Protein AF-A0A379FRJ5-F1 (afdb_monomer_lite)

InterPro domains:
  IPR001801 DNA-binding protein H-NS-like [PIRSF002096] (1-108)
  IPR027454 Histone-like protein H-NS, N-terminal [G3DSA:1.10.287.1050] (1-83)
  IPR054180 DNA-binding protein H-NS-like, N-terminal domain [PF22470] (1-77)

Organism: Providencia rettgeri (NCBI:txid587)

Radius of gyration: 36.46 Å; chains: 1; bounding box: 89×68×57 Å

Foldseek 3Di:
DDPVVVCVVDPVSVVVVVVVDDPVVVVVVVVVVVVVVVVVVVVVVVVVVVVVVVVVVVVVVVVVCVVVVHDPVVVVVVVVVVPPPPPPPPPPDDFADDWDQPPVRDIDGHNDDDDDDPDDDDDD

pLDDT: mean 73.69, std 14.1, range [33.66, 93.94]

Secondary structure (DSSP, 8-state):
--HHHHHHH-HHHHHHHHTSS-HHHHHHHHHHHHHHHHHHHHHHHHHHHHHHHHHHHHHHHHHHHHHTT--HHHHHHHHHHTS-------PPPPPPSEEEE-TTS-EEEESSPPP---------

Sequence (124 aa):
MSESLKALNNIRTLRAQAREVTLESLEEMLEKLTVVVEERRDEESQARAKLEERNRKLEKVREMILEQGVDLNDLLQTMDSGKSTSTRAKRAARPAKYKYVDENGETKNLDRPRPYSSGNQGCH

Structure (mmCIF, N/CA/C/O backbone):
data_AF-A0A379FRJ5-F1
#
_entry.id   AF-A0A379FRJ5-F1
#
loop_
_atom_site.group_PDB
_atom_site.id
_atom_site.type_symbol
_atom_site.label_atom_id
_atom_site.label_alt_id
_atom_site.label_comp_id
_atom_site.label_asym_id
_atom_site.label_entity_id
_atom_site.label_seq_id
_atom_site.pdbx_PDB_ins_code
_atom_site.Cartn_x
_atom_site.Cartn_y
_atom_site.Cartn_z
_atom_site.occupancy
_atom_site.B_iso_or_equiv
_atom_site.auth_seq_id
_atom_site.auth_comp_id
_atom_site.auth_asym_id
_atom_site.auth_atom_id
_atom_site.pdbx_PDB_model_num
ATOM 1 N N . MET A 1 1 ? 6.949 -0.200 10.452 1.00 59.94 1 MET A N 1
ATOM 2 C CA . MET A 1 1 ? 5.493 -0.114 10.698 1.00 59.94 1 MET A CA 1
ATOM 3 C C . MET A 1 1 ? 5.256 0.967 11.731 1.00 59.94 1 MET A C 1
ATOM 5 O O . MET A 1 1 ? 5.939 0.938 12.750 1.00 59.94 1 MET A O 1
ATOM 9 N N . SER A 1 2 ? 4.378 1.926 11.445 1.00 73.75 2 SER A N 1
ATOM 10 C CA . SER A 1 2 ? 4.023 2.995 12.383 1.00 73.75 2 SER A CA 1
ATOM 11 C C . SER A 1 2 ? 3.403 2.423 13.664 1.00 73.75 2 SER A C 1
ATOM 13 O O . SER A 1 2 ? 2.750 1.379 13.633 1.00 73.75 2 SER A O 1
ATOM 15 N N . GLU A 1 3 ? 3.602 3.105 14.795 1.00 74.50 3 GLU A N 1
ATOM 16 C CA . GLU A 1 3 ? 3.042 2.705 16.099 1.00 74.50 3 GLU A CA 1
ATOM 17 C C . GLU A 1 3 ? 1.505 2.614 16.069 1.00 74.50 3 GLU A C 1
ATOM 19 O O . GLU A 1 3 ? 0.918 1.723 16.682 1.00 74.50 3 GLU A O 1
ATOM 24 N N . SER A 1 4 ? 0.852 3.454 15.261 1.00 73.75 4 SER A N 1
ATOM 25 C CA . SER A 1 4 ? -0.593 3.413 15.020 1.00 73.75 4 SER A CA 1
ATOM 26 C C . SER A 1 4 ? -1.058 2.109 14.360 1.00 73.75 4 SER A C 1
ATOM 28 O O . SER A 1 4 ? -2.026 1.504 14.814 1.00 73.75 4 SER A O 1
ATOM 30 N N . LEU A 1 5 ? -0.343 1.611 13.345 1.00 75.00 5 LEU A N 1
ATOM 31 C CA . LEU A 1 5 ? -0.680 0.338 12.695 1.00 75.00 5 LEU A CA 1
ATOM 32 C C . LEU A 1 5 ? -0.417 -0.869 13.608 1.00 75.00 5 LEU A C 1
ATOM 34 O O . LEU A 1 5 ? -1.125 -1.871 13.524 1.00 75.00 5 LEU A O 1
ATOM 38 N N . LYS A 1 6 ? 0.565 -0.779 14.515 1.00 78.31 6 LYS A N 1
ATOM 39 C CA . LYS A 1 6 ? 0.818 -1.836 15.510 1.00 78.31 6 LYS A CA 1
ATOM 40 C C . LYS A 1 6 ? -0.330 -1.970 16.511 1.00 78.31 6 LYS A C 1
ATOM 42 O O . LYS A 1 6 ? -0.704 -3.092 16.846 1.00 78.31 6 LYS A O 1
ATOM 47 N N . ALA A 1 7 ? -0.903 -0.852 16.959 1.00 74.88 7 ALA A N 1
ATOM 48 C CA . ALA A 1 7 ? -2.058 -0.858 17.857 1.00 74.88 7 ALA A CA 1
ATOM 49 C C . ALA A 1 7 ? -3.303 -1.491 17.205 1.00 74.88 7 ALA A C 1
ATOM 51 O O . ALA A 1 7 ? -4.031 -2.219 17.881 1.00 74.88 7 ALA A O 1
ATOM 52 N N . LEU A 1 8 ? -3.491 -1.280 15.894 1.00 78.38 8 LEU A N 1
ATOM 53 C CA . LEU A 1 8 ? -4.553 -1.916 15.104 1.00 78.38 8 LEU A CA 1
ATOM 54 C C . LEU A 1 8 ? -4.311 -3.418 14.872 1.00 78.38 8 LEU A C 1
ATOM 56 O O . LEU A 1 8 ? -5.262 -4.187 14.772 1.00 78.38 8 LEU A O 1
ATOM 60 N N . ASN A 1 9 ? -3.051 -3.859 14.812 1.00 84.06 9 ASN A N 1
ATOM 61 C CA . ASN A 1 9 ? -2.710 -5.271 14.610 1.00 84.06 9 ASN A CA 1
ATOM 62 C C . ASN A 1 9 ? -2.935 -6.127 15.874 1.00 84.06 9 ASN A C 1
ATOM 64 O O . ASN A 1 9 ? -3.254 -7.312 15.785 1.00 84.06 9 ASN A O 1
ATOM 68 N N . ASN A 1 10 ? -2.807 -5.540 17.069 1.00 88.31 10 ASN A N 1
ATOM 69 C CA . ASN A 1 10 ? -3.025 -6.256 18.322 1.00 88.31 10 ASN A CA 1
ATOM 70 C C . ASN A 1 10 ? -4.504 -6.224 18.742 1.00 88.31 10 ASN A C 1
ATOM 72 O O . ASN A 1 10 ? -5.033 -5.222 19.217 1.00 88.31 10 ASN A O 1
ATOM 76 N N . ILE A 1 11 ? -5.165 -7.380 18.656 1.00 87.75 11 ILE A N 1
ATOM 77 C CA . ILE A 1 11 ? -6.595 -7.509 18.961 1.00 87.75 11 ILE A CA 1
ATOM 78 C C . ILE A 1 11 ? -6.967 -7.113 20.400 1.00 87.75 11 ILE A C 1
ATOM 80 O O . ILE A 1 11 ? -8.105 -6.724 20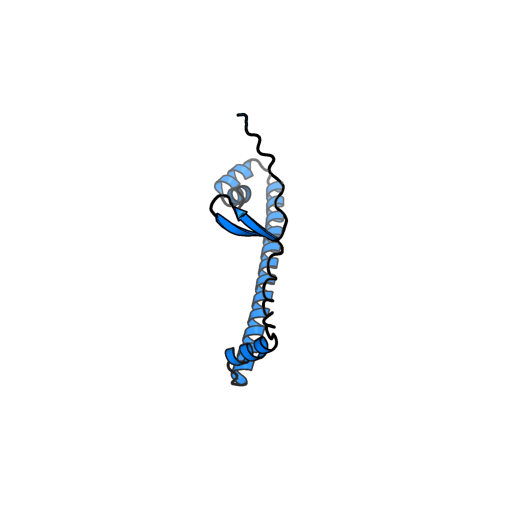.651 1.00 87.75 11 ILE A O 1
ATOM 84 N N . ARG A 1 12 ? -6.043 -7.197 21.369 1.00 90.38 12 ARG A N 1
ATOM 85 C CA . ARG A 1 12 ? -6.330 -6.813 22.763 1.00 90.38 12 ARG A C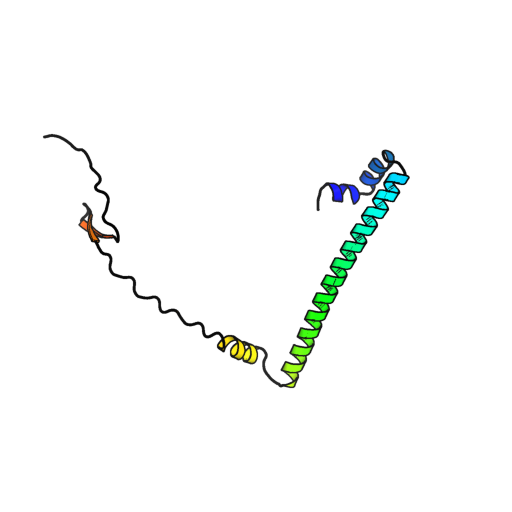A 1
ATOM 86 C C . ARG A 1 12 ? -6.453 -5.301 22.903 1.00 90.38 12 ARG A C 1
ATOM 88 O O . ARG A 1 12 ? -7.406 -4.833 23.518 1.00 90.38 12 ARG A O 1
ATOM 95 N N . THR A 1 13 ? -5.517 -4.557 22.314 1.00 86.25 13 THR A N 1
ATOM 96 C CA . THR A 1 13 ? -5.553 -3.089 22.300 1.00 86.25 13 THR A CA 1
ATOM 97 C C . THR A 1 13 ? -6.706 -2.591 21.441 1.00 86.25 13 THR A C 1
ATOM 99 O O . THR A 1 13 ? -7.447 -1.719 21.883 1.00 86.25 13 THR A O 1
ATOM 102 N N . LEU A 1 14 ? -6.940 -3.228 20.289 1.00 85.38 14 LEU A N 1
ATOM 103 C CA . LEU A 1 14 ? -8.056 -2.892 19.408 1.00 85.38 14 LEU A CA 1
ATOM 104 C C . LEU A 1 14 ? -9.414 -3.092 20.097 1.00 85.38 14 LEU A C 1
ATOM 106 O O . LEU A 1 14 ? -10.277 -2.230 20.007 1.00 85.38 14 LEU A O 1
ATOM 110 N N . ARG A 1 15 ? -9.603 -4.185 20.851 1.00 86.06 15 ARG A N 1
ATOM 111 C CA . ARG A 1 15 ? -10.837 -4.415 21.627 1.00 86.06 15 ARG A CA 1
ATOM 112 C C . ARG A 1 15 ? -11.030 -3.422 22.766 1.00 86.06 15 ARG A C 1
ATOM 114 O O . ARG A 1 15 ? -12.173 -3.128 23.094 1.00 86.06 15 ARG A O 1
ATOM 121 N N . ALA A 1 16 ? -9.952 -2.970 23.404 1.00 87.94 16 ALA A N 1
ATOM 122 C CA . ALA A 1 16 ? -10.048 -1.953 24.446 1.00 87.94 16 ALA A CA 1
ATOM 123 C C . ALA A 1 16 ? -10.526 -0.622 23.846 1.00 87.94 16 ALA A C 1
ATOM 125 O O . ALA A 1 16 ? -11.498 -0.059 24.333 1.00 87.94 16 ALA A O 1
ATOM 126 N N . GLN A 1 17 ? -9.924 -0.205 22.729 1.00 83.88 17 GLN A N 1
ATOM 127 C CA . GLN A 1 17 ? -10.300 1.011 21.999 1.00 83.88 17 GLN A CA 1
ATOM 128 C C . GLN A 1 17 ? -11.710 0.923 21.400 1.00 83.88 17 GLN A C 1
ATOM 130 O O . GLN A 1 17 ? -12.477 1.873 21.479 1.00 83.88 17 GLN A O 1
ATOM 135 N N . ALA A 1 18 ? -12.102 -0.238 20.872 1.00 85.19 18 ALA A N 1
ATOM 136 C CA . ALA A 1 18 ? -13.428 -0.449 20.292 1.00 8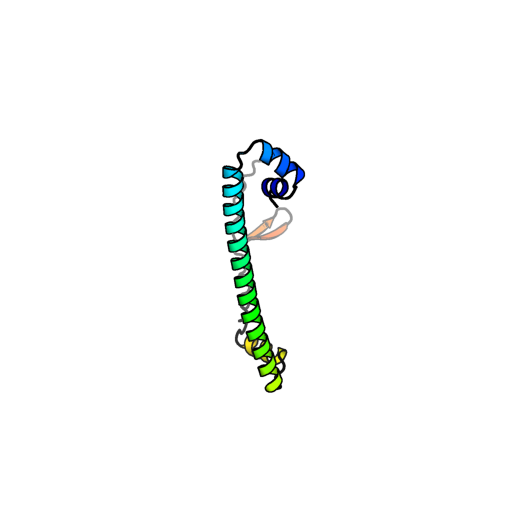5.19 18 ALA A CA 1
ATOM 137 C C . ALA A 1 18 ? -14.577 -0.355 21.312 1.00 85.19 18 ALA A C 1
ATOM 139 O O . ALA A 1 18 ? -15.721 -0.189 20.912 1.00 85.19 18 ALA A O 1
ATOM 140 N N . ARG A 1 19 ? -14.308 -0.456 22.622 1.00 88.38 19 ARG A N 1
ATOM 141 C CA . ARG A 1 19 ? -15.334 -0.228 23.659 1.00 88.38 19 ARG A CA 1
ATOM 142 C C . ARG A 1 19 ? -15.656 1.251 23.861 1.00 88.38 19 ARG A C 1
ATOM 144 O O . ARG A 1 19 ? -16.712 1.559 24.399 1.00 88.38 19 ARG A O 1
ATOM 151 N N . GLU A 1 20 ? -14.746 2.137 23.466 1.00 86.38 20 GLU A N 1
ATOM 152 C CA . GLU A 1 20 ? -14.884 3.593 23.584 1.00 86.38 20 GLU A CA 1
ATOM 153 C C . GLU A 1 20 ? -15.495 4.219 22.316 1.00 86.38 20 GLU A C 1
ATOM 155 O O . GLU A 1 20 ? -15.776 5.415 22.290 1.00 86.38 20 GLU A O 1
ATOM 160 N N . VAL A 1 21 ? -15.717 3.414 21.270 1.00 84.19 21 VAL A N 1
ATOM 161 C CA . VAL A 1 21 ? -16.205 3.830 19.948 1.00 84.19 21 VAL A CA 1
ATOM 162 C C . VAL A 1 21 ? -17.552 3.156 19.660 1.00 84.19 21 VAL A C 1
ATOM 164 O O . VAL A 1 21 ? -17.805 2.034 20.097 1.00 84.19 21 VAL A O 1
ATOM 167 N N . THR A 1 22 ? -18.446 3.841 18.945 1.00 88.75 22 THR A N 1
ATOM 168 C CA . THR A 1 22 ? -19.753 3.292 18.550 1.00 88.75 22 THR A CA 1
ATOM 169 C C . THR A 1 22 ? -19.618 2.256 17.432 1.00 88.75 22 THR A C 1
ATOM 171 O O . THR A 1 22 ? -18.662 2.274 16.658 1.00 88.75 22 THR A O 1
ATOM 174 N N . LEU A 1 23 ? -20.605 1.359 17.322 1.00 86.31 23 LEU A N 1
ATOM 175 C CA . LEU A 1 23 ? -20.615 0.315 16.292 1.00 86.31 23 LEU A CA 1
ATOM 176 C C . LEU A 1 23 ? -20.559 0.900 14.870 1.00 86.31 23 LEU A C 1
ATOM 178 O O . LEU A 1 23 ? -19.727 0.460 14.087 1.00 86.31 23 LEU A O 1
ATOM 182 N N . GLU A 1 24 ? -21.359 1.929 14.570 1.00 88.31 24 GLU A N 1
ATOM 183 C CA . GLU A 1 24 ? -21.346 2.610 13.260 1.00 88.31 24 GLU A CA 1
ATOM 184 C C . GLU A 1 24 ? -19.951 3.127 12.891 1.00 88.31 24 GLU A C 1
ATOM 186 O O . GLU A 1 24 ? -19.474 2.924 11.778 1.00 88.31 24 GLU A O 1
ATOM 191 N N . SER A 1 25 ? -19.246 3.749 13.840 1.00 85.19 25 SER A N 1
ATOM 192 C CA . SER A 1 25 ? -17.902 4.262 13.572 1.00 85.19 25 SER A CA 1
ATOM 193 C C . SER A 1 25 ? -16.892 3.132 13.338 1.00 85.19 25 SER A C 1
ATOM 195 O O . SER A 1 25 ? -15.996 3.281 12.507 1.00 85.19 25 SER A O 1
ATOM 197 N N . LEU A 1 26 ? -17.045 1.983 14.008 1.00 86.69 26 LEU A N 1
ATOM 198 C CA . LEU A 1 26 ? -16.225 0.796 13.743 1.00 86.69 26 LEU A CA 1
ATOM 199 C C . LEU A 1 26 ? -16.487 0.211 12.350 1.00 86.69 26 LEU A C 1
ATOM 201 O O . LEU A 1 26 ? -15.540 -0.228 11.697 1.00 86.69 26 LEU A O 1
ATOM 205 N N . GLU A 1 27 ? -17.737 0.224 11.888 1.00 88.06 27 GLU A N 1
ATOM 206 C CA . GLU A 1 27 ? -18.111 -0.218 10.540 1.00 88.06 27 GLU A CA 1
ATOM 207 C C . GLU A 1 27 ? -17.517 0.701 9.465 1.00 88.06 27 GLU A C 1
ATOM 209 O O . GLU A 1 27 ? -16.870 0.209 8.540 1.00 88.06 27 GLU A O 1
ATOM 214 N N . GLU A 1 28 ? -17.599 2.024 9.636 1.00 89.31 28 GLU A N 1
ATOM 215 C CA . GLU A 1 28 ? -16.945 2.976 8.727 1.00 89.31 28 GLU A CA 1
ATOM 216 C C . GLU A 1 28 ? -15.417 2.808 8.692 1.00 89.31 28 GLU A C 1
ATOM 218 O O . GLU A 1 28 ? -14.777 2.941 7.645 1.00 89.31 28 GLU A O 1
ATOM 223 N N . MET A 1 29 ? -14.794 2.551 9.847 1.00 87.81 29 MET A N 1
ATOM 224 C CA . MET A 1 29 ? -13.353 2.296 9.924 1.00 87.81 29 MET A CA 1
ATOM 225 C C . MET A 1 29 ? -12.972 1.004 9.199 1.00 87.81 29 MET A C 1
ATOM 227 O O . MET A 1 29 ? -11.930 0.963 8.541 1.00 87.81 29 MET A O 1
ATOM 231 N N . LEU A 1 30 ? -13.803 -0.036 9.309 1.00 88.88 30 LEU A N 1
ATOM 232 C CA . LEU A 1 30 ? -13.612 -1.295 8.599 1.00 88.88 30 LEU A CA 1
ATOM 233 C C . LEU A 1 30 ? -13.730 -1.085 7.092 1.00 88.88 30 LEU A C 1
ATOM 235 O O . LEU A 1 30 ? -12.860 -1.550 6.365 1.00 88.88 30 LEU A O 1
ATOM 239 N N . GLU A 1 31 ? -14.742 -0.353 6.627 1.00 90.81 31 GLU A N 1
ATOM 240 C CA . GLU A 1 31 ? -14.927 -0.053 5.205 1.00 90.81 31 GLU A CA 1
ATOM 241 C C . GLU A 1 31 ? -13.713 0.686 4.627 1.00 90.81 31 GLU A C 1
ATOM 243 O O . GLU A 1 31 ? -13.131 0.245 3.635 1.00 90.81 31 GLU A O 1
ATOM 248 N N . LYS A 1 32 ? -13.236 1.737 5.308 1.00 91.25 32 LYS A N 1
ATOM 249 C CA . LYS A 1 32 ? -12.023 2.474 4.906 1.00 91.25 32 LYS A CA 1
ATOM 250 C C . LYS A 1 32 ? -10.792 1.571 4.863 1.00 91.25 32 LYS A C 1
ATOM 252 O O . LYS A 1 32 ? -9.989 1.669 3.938 1.00 91.25 32 LYS A O 1
ATOM 257 N N . LEU A 1 33 ? -10.629 0.691 5.854 1.00 88.38 33 LEU A N 1
ATOM 258 C CA . LEU A 1 33 ? -9.508 -0.245 5.879 1.00 88.38 33 LEU A CA 1
ATOM 259 C C . LEU A 1 33 ? -9.607 -1.271 4.745 1.00 88.38 33 LEU A C 1
ATOM 261 O O . LEU A 1 33 ? -8.585 -1.587 4.141 1.00 88.38 33 LEU A O 1
ATOM 265 N N . THR A 1 34 ? -10.808 -1.760 4.432 1.00 90.62 34 THR A N 1
ATOM 266 C CA . THR A 1 34 ? -11.049 -2.662 3.300 1.00 90.62 34 THR A CA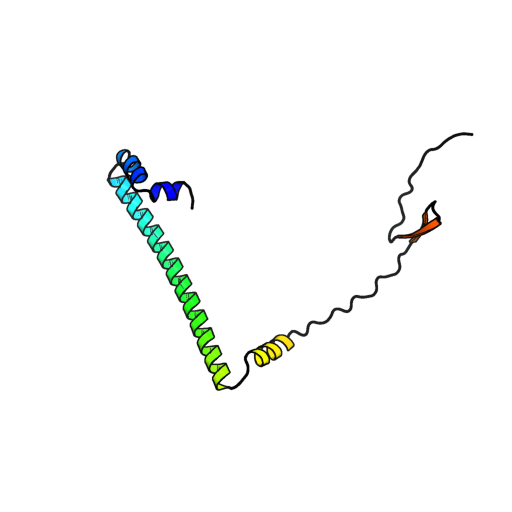 1
ATOM 267 C C . THR A 1 34 ? -10.653 -2.001 1.987 1.00 90.62 34 THR A C 1
ATOM 269 O O . THR A 1 34 ? -9.868 -2.596 1.254 1.00 90.62 34 THR A O 1
ATOM 272 N N . VAL A 1 35 ? -11.082 -0.758 1.739 1.00 93.94 35 VAL A N 1
ATOM 273 C CA . VAL A 1 35 ? -10.693 0.000 0.536 1.00 93.94 35 VAL A CA 1
ATOM 274 C C . VAL A 1 35 ? -9.170 0.114 0.430 1.00 93.94 35 VAL A C 1
ATOM 276 O O . VAL A 1 35 ? -8.598 -0.251 -0.591 1.00 93.94 35 VAL A O 1
ATOM 279 N N . VAL A 1 36 ? -8.484 0.515 1.506 1.00 90.50 36 VAL A N 1
ATOM 280 C CA . VAL A 1 36 ? -7.010 0.623 1.511 1.00 90.50 36 VAL A CA 1
ATOM 281 C C . VAL A 1 36 ? -6.335 -0.730 1.252 1.00 90.50 36 VAL A C 1
ATOM 283 O O . VAL A 1 36 ? -5.301 -0.804 0.586 1.00 90.50 36 VAL A O 1
ATOM 286 N N . VAL A 1 37 ? -6.888 -1.824 1.783 1.00 90.31 37 VAL A N 1
ATOM 287 C CA . VAL A 1 37 ? -6.368 -3.177 1.542 1.00 90.31 37 VAL A CA 1
ATOM 288 C C . VAL A 1 37 ? -6.573 -3.596 0.088 1.00 90.31 37 VAL A C 1
ATOM 290 O O . VAL A 1 37 ? -5.675 -4.212 -0.483 1.00 90.31 37 VAL A O 1
ATOM 293 N N . GLU A 1 38 ? -7.716 -3.278 -0.512 1.00 91.81 38 GLU A N 1
ATOM 294 C CA . GLU A 1 38 ? -7.999 -3.541 -1.925 1.00 91.81 38 GLU A CA 1
ATOM 295 C C . GLU A 1 38 ? -7.074 -2.736 -2.838 1.00 91.81 38 GLU A C 1
ATOM 297 O O . GLU A 1 38 ? -6.388 -3.336 -3.661 1.00 91.81 38 GLU A O 1
ATOM 302 N N . GLU A 1 39 ? -6.919 -1.431 -2.605 1.00 91.69 39 GLU A N 1
ATOM 303 C CA . GLU A 1 39 ? -5.966 -0.583 -3.335 1.00 91.69 39 GLU A CA 1
ATOM 304 C C . GLU A 1 39 ? -4.546 -1.159 -3.276 1.00 91.69 39 GLU A C 1
ATOM 306 O O . GLU A 1 39 ? -3.871 -1.315 -4.294 1.00 91.69 39 GLU A O 1
ATOM 311 N N . ARG A 1 40 ? -4.093 -1.565 -2.084 1.00 90.44 40 ARG A N 1
ATOM 312 C CA . ARG A 1 40 ? -2.776 -2.188 -1.899 1.00 90.44 40 ARG A CA 1
ATOM 313 C C . ARG A 1 40 ? -2.641 -3.537 -2.598 1.00 90.44 40 ARG A C 1
ATOM 315 O O . ARG A 1 40 ? -1.562 -3.845 -3.109 1.00 90.44 40 ARG A O 1
ATOM 322 N N . ARG A 1 41 ? -3.698 -4.352 -2.613 1.00 88.56 41 ARG A N 1
ATOM 323 C CA . ARG A 1 41 ? -3.728 -5.624 -3.352 1.00 88.56 41 ARG A CA 1
ATOM 324 C C . ARG A 1 41 ? -3.676 -5.389 -4.854 1.00 88.56 41 ARG A C 1
ATOM 326 O O . ARG A 1 41 ? -2.963 -6.121 -5.535 1.00 88.56 41 ARG A O 1
ATOM 333 N N . ASP A 1 42 ? -4.369 -4.376 -5.352 1.00 87.19 42 ASP A N 1
ATOM 334 C CA . ASP A 1 42 ? -4.374 -4.015 -6.766 1.00 87.19 42 ASP A CA 1
ATOM 335 C C . ASP A 1 42 ? -3.030 -3.436 -7.206 1.00 87.19 42 ASP A C 1
ATOM 337 O O . ASP A 1 42 ? -2.502 -3.807 -8.252 1.00 87.19 42 ASP A O 1
ATOM 341 N N . GLU A 1 43 ? -2.400 -2.603 -6.382 1.00 85.31 43 GLU A N 1
ATOM 342 C CA . GLU A 1 43 ? -1.037 -2.133 -6.630 1.00 85.31 43 GLU A CA 1
ATOM 343 C C . GLU A 1 43 ? -0.037 -3.294 -6.683 1.00 85.31 43 GLU A C 1
ATOM 345 O O . GLU A 1 43 ? 0.812 -3.357 -7.577 1.00 85.31 43 GLU A O 1
ATOM 350 N N . GLU A 1 44 ? -0.133 -4.238 -5.744 1.00 84.69 44 GLU A N 1
ATOM 351 C CA . GLU A 1 44 ? 0.728 -5.420 -5.732 1.00 84.69 44 GLU A CA 1
ATOM 352 C C . GLU A 1 44 ? 0.442 -6.363 -6.897 1.00 84.69 44 GLU A C 1
ATOM 354 O O . GLU A 1 44 ? 1.385 -6.897 -7.483 1.00 84.69 44 GLU A O 1
ATOM 359 N N . SER A 1 45 ? -0.821 -6.561 -7.271 1.00 83.25 45 SER A N 1
ATOM 360 C CA . SER A 1 45 ? -1.190 -7.391 -8.418 1.00 83.25 45 SER A CA 1
ATOM 361 C C . SER A 1 45 ? -0.691 -6.771 -9.723 1.00 83.25 45 SER A C 1
ATOM 363 O O . SER A 1 45 ? -0.087 -7.468 -10.535 1.00 83.25 45 SER A O 1
ATOM 365 N N . GLN A 1 46 ? -0.813 -5.453 -9.893 1.00 81.62 46 GLN A N 1
ATOM 366 C CA . GLN A 1 46 ? -0.268 -4.735 -11.043 1.00 81.62 46 GLN A CA 1
ATOM 367 C C . GLN A 1 46 ? 1.263 -4.774 -11.068 1.00 81.62 46 GLN A C 1
ATOM 369 O O . GLN A 1 46 ? 1.861 -4.927 -12.135 1.00 81.62 46 GLN A O 1
ATOM 374 N N . ALA A 1 47 ? 1.921 -4.645 -9.914 1.00 80.62 47 ALA A N 1
ATOM 375 C CA . ALA A 1 47 ? 3.371 -4.773 -9.814 1.00 80.62 47 ALA A CA 1
ATOM 376 C C . ALA A 1 47 ? 3.835 -6.191 -10.183 1.00 80.62 47 ALA A C 1
ATOM 378 O O . ALA A 1 47 ? 4.783 -6.345 -10.956 1.00 80.62 47 ALA A O 1
ATOM 379 N N . ARG A 1 48 ? 3.131 -7.221 -9.699 1.00 78.38 48 ARG A N 1
ATOM 380 C CA . ARG A 1 48 ? 3.362 -8.624 -10.073 1.00 78.38 48 ARG A CA 1
ATOM 381 C C . ARG A 1 48 ? 3.131 -8.853 -11.562 1.00 78.38 48 ARG A C 1
ATOM 383 O O . ARG A 1 48 ? 4.011 -9.403 -12.207 1.00 78.38 48 ARG A O 1
ATOM 390 N N . ALA A 1 49 ? 2.037 -8.355 -12.134 1.00 80.25 49 ALA A N 1
ATOM 391 C CA . ALA A 1 49 ? 1.748 -8.478 -13.562 1.00 80.25 49 ALA A CA 1
ATOM 392 C C . ALA A 1 49 ? 2.834 -7.817 -14.429 1.00 80.25 49 ALA A C 1
ATOM 394 O O . ALA A 1 49 ? 3.277 -8.394 -15.419 1.00 80.25 49 ALA A O 1
ATOM 395 N N . LYS A 1 50 ? 3.335 -6.639 -14.030 1.00 79.50 50 LYS A N 1
ATOM 396 C CA . LYS A 1 50 ? 4.461 -5.972 -14.709 1.00 79.50 50 LYS A CA 1
ATOM 397 C C . LYS A 1 50 ? 5.751 -6.792 -14.618 1.00 79.50 50 LYS A C 1
ATOM 399 O O . LYS A 1 50 ? 6.490 -6.867 -15.599 1.00 79.50 50 LYS A O 1
ATOM 404 N N . LEU A 1 51 ? 6.034 -7.396 -13.462 1.00 78.81 51 LEU A N 1
ATOM 405 C CA . LEU A 1 51 ? 7.186 -8.285 -13.279 1.00 78.81 51 LEU A CA 1
ATOM 406 C C . LEU A 1 51 ? 7.050 -9.562 -14.111 1.00 78.81 51 LEU A C 1
ATOM 408 O O . LEU A 1 51 ? 8.002 -9.950 -14.777 1.00 78.81 51 LEU A O 1
ATOM 412 N N . GLU A 1 52 ? 5.872 -10.178 -14.134 1.00 79.75 52 GLU A N 1
ATOM 413 C CA . GLU A 1 52 ? 5.588 -11.355 -14.953 1.00 79.75 52 GLU A CA 1
ATOM 414 C C . GLU A 1 52 ? 5.694 -11.047 -16.445 1.00 79.75 52 GLU A C 1
ATOM 416 O O . GLU A 1 52 ? 6.280 -11.827 -17.186 1.00 79.75 52 GLU A O 1
ATOM 421 N N . GLU A 1 53 ? 5.202 -9.896 -16.906 1.00 81.56 53 GLU A N 1
ATOM 422 C CA . GLU A 1 53 ? 5.351 -9.487 -18.303 1.00 81.56 53 GLU A CA 1
ATOM 423 C C . GLU A 1 53 ? 6.827 -9.264 -18.663 1.00 81.56 53 GLU A C 1
ATOM 425 O O . GLU A 1 53 ? 7.284 -9.677 -19.732 1.00 81.56 53 GLU A O 1
ATOM 430 N N . ARG A 1 54 ? 7.600 -8.643 -17.761 1.00 81.56 54 ARG A N 1
ATOM 431 C CA . ARG A 1 54 ? 9.051 -8.482 -17.923 1.00 81.56 54 ARG A CA 1
ATOM 432 C C . ARG A 1 54 ? 9.757 -9.832 -17.966 1.00 81.56 54 ARG A C 1
ATOM 434 O O . ARG A 1 54 ? 10.550 -10.046 -18.877 1.00 81.56 54 ARG A O 1
ATOM 441 N N . ASN A 1 55 ? 9.432 -10.741 -17.055 1.00 80.56 55 ASN A N 1
ATOM 442 C CA . ASN A 1 55 ? 10.019 -12.076 -17.002 1.00 80.56 55 ASN A CA 1
ATOM 443 C C . ASN A 1 55 ? 9.650 -12.901 -18.236 1.00 80.56 55 ASN A C 1
ATOM 445 O O . ASN A 1 55 ? 10.544 -13.447 -18.866 1.00 80.56 55 ASN A O 1
ATOM 449 N N . ARG A 1 56 ? 8.387 -12.886 -18.679 1.00 85.62 56 ARG A N 1
ATOM 450 C CA . ARG A 1 56 ? 7.960 -13.538 -19.929 1.00 85.62 56 ARG A CA 1
ATOM 451 C C . ARG A 1 56 ? 8.704 -12.999 -21.145 1.00 85.62 56 ARG A C 1
ATOM 453 O O . ARG A 1 56 ? 9.059 -13.760 -22.038 1.00 85.62 56 ARG A O 1
ATOM 460 N N . LYS A 1 57 ? 8.931 -11.682 -21.218 1.00 85.62 57 LYS A N 1
ATOM 461 C CA . LYS A 1 57 ? 9.737 -11.087 -22.297 1.00 85.62 57 LYS A CA 1
ATOM 462 C C . LYS A 1 57 ? 11.188 -11.561 -22.225 1.00 85.62 57 LYS A C 1
ATOM 464 O O . LYS A 1 57 ? 11.748 -11.899 -23.260 1.00 85.62 57 LYS A O 1
ATOM 469 N N . LEU A 1 58 ? 11.778 -11.614 -21.031 1.00 83.31 58 LEU A N 1
ATOM 470 C CA . LEU A 1 58 ? 13.141 -12.113 -20.831 1.00 83.31 58 LEU A CA 1
ATOM 471 C C . LEU A 1 58 ? 13.273 -13.601 -21.175 1.00 83.31 58 LEU A C 1
ATOM 473 O O . LEU A 1 58 ? 14.248 -13.978 -21.812 1.00 83.31 58 LEU A O 1
ATOM 477 N N . GLU A 1 59 ? 12.294 -14.427 -20.811 1.00 83.56 59 GLU A N 1
ATOM 478 C CA . GLU A 1 59 ? 12.250 -15.852 -21.157 1.00 83.56 59 GLU A CA 1
ATOM 479 C C . GLU A 1 59 ? 12.181 -16.053 -22.669 1.00 83.56 59 GLU A C 1
ATOM 481 O O . GLU A 1 59 ? 13.012 -16.767 -23.218 1.00 83.56 59 GLU A O 1
ATOM 486 N N . LYS A 1 60 ? 11.293 -15.334 -23.366 1.00 85.50 60 LYS A N 1
ATOM 487 C CA . LYS A 1 60 ? 11.227 -15.376 -24.836 1.00 85.50 60 LYS A CA 1
ATOM 488 C C . LYS A 1 60 ? 12.535 -14.945 -25.496 1.00 85.50 60 LYS A C 1
ATOM 490 O O . LYS A 1 60 ? 12.972 -15.552 -26.467 1.00 85.50 60 LYS A O 1
ATOM 495 N N . VAL A 1 61 ? 13.168 -13.890 -24.980 1.00 83.56 61 VAL A N 1
ATOM 496 C CA . VAL A 1 61 ? 14.474 -13.436 -25.481 1.00 83.56 61 VAL A CA 1
ATOM 497 C C . VAL A 1 61 ? 15.543 -14.499 -25.227 1.00 83.56 61 VAL A C 1
ATOM 499 O O . VAL A 1 61 ? 16.357 -14.762 -26.105 1.00 83.56 61 VAL A O 1
ATOM 502 N N . ARG A 1 62 ? 15.527 -15.146 -24.058 1.00 81.19 62 ARG A N 1
ATOM 503 C CA . ARG A 1 62 ? 16.446 -16.237 -23.724 1.00 81.19 62 ARG A CA 1
ATOM 504 C C . ARG A 1 62 ? 16.278 -17.426 -24.669 1.00 81.19 62 ARG A C 1
ATOM 506 O O . ARG A 1 62 ? 17.282 -17.946 -25.141 1.00 81.19 62 ARG A O 1
ATOM 513 N N . GLU A 1 63 ? 15.046 -17.840 -24.949 1.00 82.75 63 GLU A N 1
ATOM 514 C CA . GLU A 1 63 ? 14.752 -18.923 -25.895 1.00 82.75 63 GLU A CA 1
ATOM 515 C C . GLU A 1 63 ? 15.249 -18.581 -27.302 1.00 82.75 63 GLU A C 1
ATOM 517 O O . GLU A 1 63 ? 15.980 -19.369 -27.893 1.00 82.75 63 GLU A O 1
ATOM 522 N N . MET A 1 64 ? 14.970 -17.368 -27.791 1.00 81.62 64 MET A N 1
ATOM 523 C CA . MET A 1 64 ? 15.425 -16.915 -29.109 1.00 81.62 64 MET A CA 1
ATOM 524 C C . MET A 1 64 ? 16.959 -16.916 -29.243 1.00 81.62 64 MET A C 1
ATOM 526 O O . MET A 1 64 ? 17.490 -17.273 -30.292 1.00 81.62 64 MET A O 1
ATOM 530 N N . ILE A 1 65 ? 17.688 -16.531 -28.190 1.00 79.62 65 ILE A N 1
ATOM 531 C CA . ILE A 1 65 ? 19.162 -16.521 -28.191 1.00 79.62 65 ILE A CA 1
ATOM 532 C C . ILE A 1 65 ? 19.720 -17.951 -28.221 1.00 79.62 65 ILE A C 1
ATOM 534 O O . ILE A 1 65 ? 20.662 -18.228 -28.965 1.00 79.62 65 ILE A O 1
ATOM 538 N N . LEU A 1 66 ? 19.103 -18.868 -27.469 1.00 78.38 66 LEU A N 1
ATOM 539 C CA . LEU A 1 66 ? 19.469 -20.285 -27.481 1.00 78.38 66 LEU A CA 1
ATOM 540 C C . LEU A 1 66 ? 19.178 -20.943 -28.838 1.00 78.38 66 LEU A C 1
ATOM 542 O O . LEU A 1 66 ? 20.018 -21.693 -29.328 1.00 78.38 66 LEU A O 1
ATOM 546 N N . GLU A 1 67 ? 18.036 -20.641 -29.463 1.00 78.44 67 GLU A N 1
ATOM 547 C CA . GLU A 1 67 ? 17.682 -21.151 -30.798 1.00 78.44 67 GLU A CA 1
ATOM 548 C C . GLU A 1 67 ? 18.672 -20.704 -31.877 1.00 78.44 67 GLU A C 1
ATOM 550 O O . GLU A 1 67 ? 19.006 -21.481 -32.770 1.00 78.44 67 GLU A O 1
ATOM 555 N N . GLN A 1 68 ? 19.178 -19.472 -31.791 1.00 76.38 68 GLN A N 1
ATOM 556 C CA . GLN A 1 68 ? 20.186 -18.970 -32.727 1.00 76.38 68 GLN A CA 1
ATOM 557 C C . GLN A 1 68 ? 21.609 -19.455 -32.416 1.00 76.38 68 GLN A C 1
ATOM 559 O 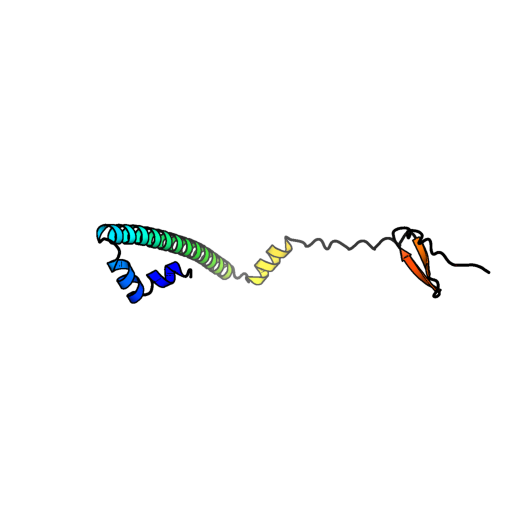O . GLN A 1 68 ? 22.527 -19.165 -33.181 1.00 76.38 68 GLN A O 1
ATOM 564 N N . GLY A 1 69 ? 21.809 -20.205 -31.324 1.00 70.25 69 GLY A N 1
ATOM 565 C CA . GLY A 1 69 ? 23.117 -20.732 -30.931 1.00 70.25 69 GLY A CA 1
ATOM 566 C C . GLY A 1 69 ? 24.135 -19.644 -30.575 1.00 70.25 69 GLY A C 1
ATOM 567 O O . GLY A 1 69 ? 25.338 -19.894 -30.622 1.00 70.25 69 GLY A O 1
ATOM 568 N N . VAL A 1 70 ? 23.663 -18.436 -30.249 1.00 69.44 70 VAL A N 1
ATOM 569 C CA . VAL A 1 70 ? 24.504 -17.290 -29.890 1.00 69.44 70 VAL A CA 1
ATOM 570 C C . VAL A 1 70 ? 24.713 -17.298 -28.381 1.00 69.44 70 VAL A C 1
ATOM 572 O O . VAL A 1 70 ? 23.756 -17.396 -27.613 1.00 69.44 70 VAL A O 1
ATOM 575 N N . ASP A 1 71 ? 25.963 -17.183 -27.935 1.00 75.56 71 ASP A N 1
ATOM 576 C CA . ASP A 1 71 ? 26.254 -17.049 -26.510 1.00 75.56 71 ASP A CA 1
ATOM 577 C C . ASP A 1 71 ? 25.833 -15.656 -26.009 1.00 75.56 71 ASP A C 1
ATOM 579 O O . ASP A 1 71 ? 26.118 -14.626 -26.628 1.00 75.56 71 ASP A O 1
ATOM 583 N N . LEU A 1 72 ? 25.163 -15.618 -24.855 1.00 72.06 72 LEU A N 1
ATOM 584 C CA . LEU A 1 72 ? 24.613 -14.401 -24.257 1.00 72.06 72 LEU A CA 1
ATOM 585 C C . LEU A 1 72 ? 25.710 -13.359 -24.001 1.00 72.06 72 LEU A C 1
ATOM 587 O O . LEU A 1 72 ? 25.468 -12.159 -24.110 1.00 72.06 72 LEU A O 1
ATOM 591 N N . ASN A 1 73 ? 26.916 -13.828 -23.671 1.00 76.25 73 ASN A N 1
ATOM 592 C CA . ASN A 1 73 ? 28.072 -12.991 -23.370 1.00 76.25 73 ASN A CA 1
ATOM 593 C C . ASN A 1 73 ? 28.677 -12.347 -24.631 1.00 76.25 73 ASN A C 1
ATOM 595 O O . ASN A 1 73 ? 29.065 -11.182 -24.591 1.00 76.25 73 ASN A O 1
ATOM 599 N N . ASP A 1 74 ? 28.703 -13.064 -25.757 1.00 73.75 74 ASP A N 1
ATOM 600 C CA . ASP A 1 74 ? 29.214 -12.553 -27.038 1.00 73.75 74 ASP A CA 1
ATOM 601 C C . ASP A 1 74 ? 28.272 -11.483 -27.628 1.00 73.75 74 ASP A C 1
ATOM 603 O O . ASP A 1 74 ? 28.697 -10.412 -28.073 1.00 73.75 74 ASP A O 1
ATOM 607 N N . LEU A 1 75 ? 26.955 -11.690 -27.502 1.00 73.25 75 LEU A N 1
ATOM 608 C CA . LEU A 1 75 ? 25.956 -10.676 -27.858 1.00 73.25 75 LEU A CA 1
ATOM 609 C C . LEU A 1 75 ? 26.045 -9.429 -26.959 1.00 73.25 75 LEU A C 1
ATOM 611 O O . LEU A 1 75 ? 25.903 -8.300 -27.433 1.00 73.25 75 LEU A O 1
ATOM 615 N N . LEU A 1 76 ? 26.295 -9.607 -25.658 1.00 78.69 76 LEU A N 1
ATOM 616 C CA . LEU A 1 76 ? 26.449 -8.478 -24.739 1.00 78.69 76 LEU A CA 1
ATOM 617 C C . LEU A 1 76 ? 27.710 -7.662 -25.060 1.00 78.69 76 LEU A C 1
ATOM 619 O O . LEU A 1 76 ? 27.654 -6.434 -25.067 1.00 78.69 76 LEU A O 1
ATOM 623 N N . GLN A 1 77 ? 28.826 -8.334 -25.365 1.00 77.31 77 GLN A N 1
ATOM 624 C CA . GLN A 1 77 ? 30.091 -7.692 -25.734 1.00 77.31 77 GLN A CA 1
ATOM 625 C C . GLN A 1 77 ? 29.988 -6.935 -27.059 1.00 77.31 77 GLN A C 1
ATOM 627 O O . GLN A 1 77 ? 30.469 -5.807 -27.160 1.00 77.31 77 GLN A O 1
ATOM 632 N N . THR A 1 78 ? 29.308 -7.498 -28.060 1.00 73.62 78 THR A N 1
ATOM 633 C CA . THR A 1 78 ? 29.068 -6.803 -29.333 1.00 73.62 78 THR A CA 1
ATOM 634 C C . THR A 1 78 ? 28.165 -5.576 -29.154 1.00 73.62 78 THR A C 1
ATOM 636 O O . THR A 1 78 ? 28.471 -4.520 -29.711 1.00 73.62 78 THR A O 1
ATOM 639 N N . MET A 1 79 ? 27.126 -5.636 -28.310 1.00 70.69 79 MET A N 1
ATOM 640 C CA . MET A 1 79 ? 26.295 -4.461 -27.998 1.00 70.69 79 MET A CA 1
ATOM 641 C C . MET A 1 79 ? 27.013 -3.398 -27.151 1.00 70.69 79 MET A C 1
ATOM 643 O O . MET A 1 79 ? 26.798 -2.202 -27.367 1.00 70.69 79 MET A O 1
ATOM 647 N N . ASP A 1 80 ? 27.878 -3.797 -26.217 1.00 68.75 80 ASP A N 1
ATOM 648 C CA . ASP A 1 80 ? 28.656 -2.863 -25.393 1.00 68.75 80 ASP A CA 1
ATOM 649 C C . ASP A 1 80 ? 29.808 -2.219 -26.183 1.00 68.75 80 ASP A C 1
ATOM 651 O O . ASP A 1 80 ? 30.111 -1.040 -26.007 1.00 68.75 80 ASP A O 1
ATOM 655 N N . SER A 1 81 ? 30.369 -2.931 -27.167 1.00 60.00 81 SER A N 1
ATOM 656 C CA . SER A 1 81 ? 31.391 -2.394 -28.079 1.00 60.00 81 SER A CA 1
ATOM 657 C C . SER A 1 81 ? 30.886 -1.252 -28.981 1.00 60.00 81 SER A C 1
ATOM 659 O O . SER A 1 81 ? 31.684 -0.458 -29.483 1.00 60.00 81 SER A O 1
ATOM 661 N N . GLY A 1 82 ? 29.562 -1.090 -29.120 1.00 55.03 82 GLY A N 1
ATOM 662 C CA . GLY A 1 82 ? 28.930 0.077 -29.749 1.00 55.03 82 GLY A CA 1
ATOM 663 C C . GLY A 1 82 ? 29.007 1.358 -28.905 1.00 55.03 82 GLY A C 1
ATOM 664 O O . GLY A 1 82 ? 28.881 2.462 -29.436 1.00 55.03 82 GLY A O 1
ATOM 665 N N . LYS A 1 83 ? 29.279 1.242 -27.599 1.00 53.25 83 LYS A N 1
ATOM 666 C CA . LYS A 1 83 ? 29.647 2.357 -26.721 1.00 53.25 83 LYS A CA 1
ATOM 667 C C . LYS A 1 83 ? 31.155 2.350 -26.540 1.00 53.25 83 LYS A C 1
ATOM 669 O O . LYS A 1 83 ? 31.662 2.138 -25.445 1.00 53.25 83 LYS A O 1
ATOM 674 N N . SER A 1 84 ? 31.874 2.622 -27.627 1.00 51.12 84 SER A N 1
ATOM 675 C CA . SER A 1 84 ? 33.277 3.022 -27.562 1.00 51.12 84 SER A CA 1
ATOM 676 C C . SER A 1 84 ? 33.428 4.118 -26.503 1.00 51.12 84 SER A C 1
ATOM 678 O O . SER A 1 84 ? 33.085 5.287 -26.702 1.00 51.12 84 SER A O 1
ATOM 680 N N . THR A 1 85 ? 33.905 3.713 -25.329 1.00 49.53 85 THR A N 1
ATOM 681 C CA . THR A 1 85 ? 34.506 4.578 -24.333 1.00 49.53 85 THR A CA 1
ATOM 682 C C . THR A 1 85 ? 35.640 5.298 -25.034 1.00 49.53 85 THR A C 1
ATOM 684 O O . THR A 1 85 ? 36.757 4.792 -25.108 1.00 49.53 85 THR A O 1
ATOM 687 N N . SER A 1 86 ? 35.351 6.490 -25.555 1.00 53.69 86 SER A N 1
ATOM 688 C CA . SER A 1 86 ? 36.366 7.478 -25.880 1.00 53.69 86 SER A CA 1
ATOM 689 C C . SER A 1 86 ? 37.161 7.714 -24.602 1.00 53.69 86 SER A C 1
ATOM 691 O O . SER A 1 86 ? 36.773 8.514 -23.745 1.00 53.69 86 SER A O 1
ATOM 693 N N . THR A 1 87 ? 38.270 6.993 -24.460 1.00 53.59 87 THR A N 1
ATOM 694 C CA . THR A 1 87 ? 39.306 7.231 -23.471 1.00 53.59 87 THR A CA 1
ATOM 695 C C . THR A 1 87 ? 39.759 8.673 -23.655 1.00 53.59 87 THR A C 1
ATOM 697 O O . THR A 1 87 ? 40.579 8.991 -24.513 1.00 53.59 87 THR A O 1
ATOM 700 N N . ARG A 1 88 ? 39.167 9.588 -22.880 1.00 54.44 88 ARG A N 1
ATOM 701 C CA . ARG A 1 88 ? 39.578 10.987 -22.814 1.00 54.44 88 ARG A CA 1
ATOM 702 C C . ARG A 1 88 ? 41.000 10.990 -22.271 1.00 54.44 88 ARG A C 1
ATOM 704 O O . ARG A 1 88 ? 41.201 10.940 -21.059 1.00 54.44 88 ARG A O 1
ATOM 711 N N . ALA A 1 89 ? 41.974 11.020 -23.175 1.00 58.50 89 ALA A N 1
ATOM 712 C CA . ALA A 1 89 ? 43.371 11.234 -22.850 1.00 58.50 89 ALA A CA 1
ATOM 713 C C . ALA A 1 89 ? 43.459 12.448 -21.914 1.00 58.50 89 ALA A C 1
ATOM 715 O O . ALA A 1 89 ? 43.068 13.566 -22.272 1.00 58.50 89 ALA A O 1
ATOM 716 N N . LYS A 1 90 ? 43.895 12.218 -20.670 1.00 59.19 90 LYS A N 1
ATOM 717 C CA . LYS A 1 90 ? 44.122 13.289 -19.699 1.00 59.19 90 LYS A CA 1
ATOM 718 C C . LYS A 1 90 ? 45.238 14.169 -20.262 1.00 59.19 90 LYS A C 1
ATOM 720 O O . LYS A 1 90 ? 46.387 13.744 -20.325 1.00 59.19 90 LYS A O 1
ATOM 725 N N . ARG A 1 91 ? 44.890 15.380 -20.715 1.00 59.50 91 ARG A N 1
ATOM 726 C CA . ARG A 1 91 ? 45.873 16.406 -21.098 1.00 59.50 91 ARG A CA 1
ATOM 727 C C . ARG A 1 91 ? 46.854 16.603 -19.945 1.00 59.50 91 ARG A C 1
ATOM 729 O O . ARG A 1 91 ? 46.422 16.741 -18.801 1.00 59.50 91 ARG A O 1
ATOM 736 N N . ALA A 1 92 ? 48.145 16.636 -20.268 1.00 61.12 92 ALA A N 1
ATOM 737 C CA . ALA A 1 92 ? 49.205 16.942 -19.318 1.00 61.12 92 ALA A CA 1
ATOM 738 C C . ALA A 1 92 ? 48.898 18.258 -18.583 1.00 61.12 92 ALA A C 1
ATOM 740 O O . ALA A 1 92 ? 48.496 19.248 -19.206 1.00 61.12 92 ALA A O 1
ATOM 741 N N . ALA A 1 93 ? 49.051 18.251 -17.257 1.00 64.06 93 ALA A N 1
ATOM 742 C CA . ALA A 1 93 ? 48.885 19.447 -16.442 1.00 64.06 93 ALA A CA 1
ATOM 743 C 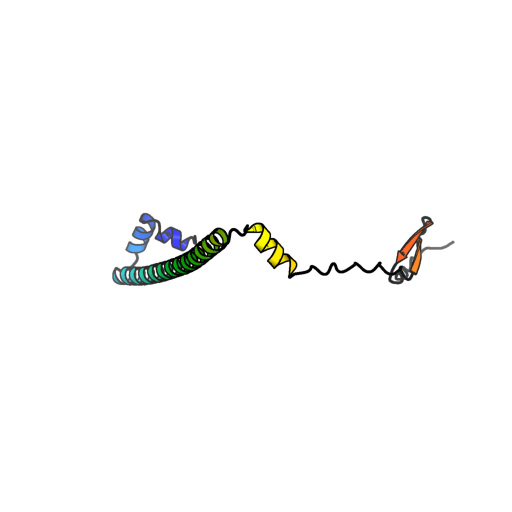C . ALA A 1 93 ? 49.896 20.512 -16.896 1.00 64.06 93 ALA A C 1
ATOM 745 O O . ALA A 1 93 ? 51.071 20.215 -17.114 1.00 64.06 93 ALA A O 1
ATOM 746 N N . ARG A 1 94 ? 49.428 21.748 -17.094 1.00 62.25 94 ARG A N 1
ATOM 747 C CA . ARG A 1 94 ? 50.285 22.863 -17.520 1.00 62.25 94 ARG A CA 1
ATOM 748 C C . ARG A 1 94 ? 51.270 23.195 -16.386 1.00 62.25 94 ARG A C 1
ATOM 750 O O . ARG A 1 94 ? 50.875 23.107 -15.226 1.00 62.25 94 ARG A O 1
ATOM 757 N N . PRO A 1 95 ? 52.522 23.575 -16.694 1.00 62.31 95 PRO A N 1
ATOM 758 C CA . PRO A 1 95 ? 53.497 23.930 -15.669 1.00 62.31 95 PRO A CA 1
ATOM 759 C C . PRO A 1 95 ? 53.054 25.188 -14.911 1.00 62.31 95 PRO A C 1
ATOM 761 O O . PRO A 1 95 ? 52.556 26.140 -15.516 1.00 62.31 95 PRO A O 1
ATOM 764 N N . ALA A 1 96 ? 53.244 25.174 -13.592 1.00 63.25 96 ALA A N 1
ATOM 765 C CA . ALA A 1 96 ? 52.822 26.250 -12.702 1.00 63.25 96 ALA A CA 1
ATOM 766 C C . ALA A 1 96 ? 53.538 27.579 -13.002 1.00 63.25 96 ALA A C 1
ATOM 768 O O . ALA A 1 96 ? 54.724 27.605 -13.341 1.00 63.25 96 ALA A O 1
ATOM 769 N N . LYS A 1 97 ? 52.802 28.691 -12.871 1.00 66.44 97 LYS A N 1
ATOM 770 C CA . LYS A 1 97 ? 53.221 30.028 -13.335 1.00 66.44 97 LYS A CA 1
ATOM 771 C C . LYS A 1 97 ? 54.190 30.761 -12.392 1.00 66.44 97 LYS A C 1
ATOM 773 O O . LYS A 1 97 ? 54.885 31.664 -12.849 1.00 66.44 97 LYS A O 1
ATOM 778 N N . TYR A 1 98 ? 54.270 30.385 -11.114 1.00 67.88 98 TYR A N 1
ATOM 779 C CA . TYR A 1 98 ? 55.130 31.047 -10.124 1.00 67.88 98 TYR A CA 1
ATOM 780 C C . TYR A 1 98 ? 55.938 30.025 -9.313 1.00 67.88 98 TYR A C 1
ATOM 782 O O . TYR A 1 98 ? 55.405 28.992 -8.909 1.00 67.88 98 TYR A O 1
ATOM 790 N N . LYS A 1 99 ? 57.221 30.322 -9.063 1.00 64.38 99 LYS A N 1
ATOM 791 C CA . LYS A 1 99 ? 58.127 29.522 -8.222 1.00 64.38 99 LYS A CA 1
ATOM 792 C C . LYS A 1 99 ? 58.653 30.376 -7.075 1.00 64.38 99 LYS A C 1
ATOM 794 O O . LYS A 1 99 ? 59.034 31.520 -7.307 1.00 64.38 99 LYS A O 1
ATOM 799 N N . TYR A 1 100 ? 58.678 29.824 -5.870 1.00 68.50 100 TYR A N 1
ATOM 800 C CA . TYR A 1 100 ? 59.167 30.500 -4.671 1.00 68.50 100 TYR A CA 1
ATOM 801 C C . TYR A 1 100 ? 60.017 29.547 -3.830 1.00 68.50 100 TYR A C 1
ATOM 803 O O . TYR A 1 100 ? 59.741 28.350 -3.817 1.00 68.50 100 TYR A O 1
ATOM 811 N N . VAL A 1 101 ? 61.038 30.069 -3.151 1.00 69.19 101 VAL A N 1
ATOM 812 C CA . VAL A 1 101 ? 61.905 29.314 -2.236 1.00 69.19 101 VAL A CA 1
ATOM 813 C C . VAL A 1 101 ? 61.563 29.755 -0.817 1.00 69.19 101 VAL A C 1
ATOM 815 O O . VAL A 1 101 ? 61.711 30.934 -0.504 1.00 69.19 101 VAL A O 1
ATOM 818 N N . ASP A 1 102 ? 61.062 28.833 0.005 1.00 68.19 102 ASP A N 1
ATOM 819 C CA . ASP A 1 102 ? 60.753 29.111 1.413 1.00 68.19 102 ASP A CA 1
ATOM 820 C C . ASP A 1 102 ? 62.056 29.292 2.228 1.00 68.19 102 ASP A C 1
ATOM 822 O O . ASP A 1 102 ? 63.134 28.887 1.794 1.00 68.19 102 ASP A O 1
ATOM 826 N N . GLU A 1 103 ? 61.967 29.857 3.438 1.00 66.38 103 GLU A N 1
ATOM 827 C CA . GLU A 1 103 ? 63.110 30.142 4.338 1.00 66.38 103 GLU A CA 1
ATOM 828 C C . GLU A 1 103 ? 63.956 28.900 4.695 1.00 66.38 103 GLU A C 1
ATOM 830 O O . GLU A 1 103 ? 65.105 29.021 5.108 1.00 66.38 103 GLU A O 1
ATOM 835 N N . ASN A 1 104 ? 63.419 27.701 4.453 1.00 59.97 104 ASN A N 1
ATOM 836 C CA . ASN A 1 104 ? 64.099 26.414 4.622 1.00 59.97 104 ASN A CA 1
ATOM 837 C C . ASN A 1 104 ? 64.786 25.900 3.336 1.00 59.97 104 ASN A C 1
ATOM 839 O O . ASN A 1 104 ? 65.213 24.750 3.284 1.00 59.97 104 ASN A O 1
ATOM 843 N N . GLY A 1 105 ? 64.863 26.713 2.277 1.00 62.78 105 GLY A N 1
ATOM 844 C CA . GLY A 1 105 ? 65.517 26.372 1.007 1.00 62.78 105 GLY A CA 1
ATOM 845 C C . GLY A 1 105 ? 64.692 25.499 0.051 1.00 62.78 105 GLY A C 1
ATOM 846 O O . GLY A 1 105 ? 65.166 25.149 -1.030 1.00 62.78 105 GLY A O 1
ATOM 847 N N . GLU A 1 106 ? 63.449 25.156 0.397 1.00 60.00 106 GLU A N 1
ATOM 848 C CA . GLU A 1 106 ? 62.587 24.322 -0.448 1.00 60.00 106 GLU A CA 1
ATOM 849 C C . GLU A 1 106 ? 61.829 25.145 -1.499 1.00 60.00 106 GLU A C 1
ATOM 851 O O . GLU A 1 106 ? 61.147 26.122 -1.184 1.00 60.00 106 GLU A O 1
ATOM 856 N N . THR A 1 107 ? 61.911 24.725 -2.768 1.00 67.50 107 THR A N 1
ATOM 857 C CA . THR A 1 107 ? 61.234 25.398 -3.888 1.00 67.50 107 THR A CA 1
ATOM 858 C C . THR A 1 107 ? 59.806 24.881 -4.067 1.00 67.50 107 THR A C 1
ATOM 860 O O . THR A 1 107 ? 59.600 23.717 -4.414 1.00 67.50 107 THR A O 1
ATOM 863 N N . LYS A 1 108 ? 58.808 25.757 -3.917 1.00 69.06 108 LYS A N 1
ATOM 864 C CA . LYS A 1 108 ? 57.389 25.466 -4.160 1.00 69.06 108 LYS A CA 1
ATOM 865 C C . LYS A 1 108 ? 56.875 26.190 -5.400 1.00 69.06 108 LYS A C 1
ATOM 867 O O . LYS A 1 108 ? 57.126 27.376 -5.607 1.00 69.06 108 LYS A O 1
ATOM 872 N N . ASN A 1 109 ? 56.124 25.460 -6.225 1.00 74.50 109 ASN A N 1
ATOM 873 C CA . ASN A 1 109 ? 55.516 25.975 -7.451 1.00 74.50 109 ASN A CA 1
ATOM 874 C C . ASN A 1 109 ? 54.015 26.207 -7.210 1.00 74.50 109 ASN A C 1
ATOM 876 O O . ASN A 1 109 ? 53.313 25.272 -6.826 1.00 74.50 109 ASN A O 1
ATOM 880 N N . LEU A 1 110 ? 53.522 27.431 -7.407 1.00 68.31 110 LEU A N 1
ATOM 881 C CA . LEU A 1 110 ? 52.124 27.817 -7.175 1.00 68.31 110 LEU A CA 1
ATOM 882 C C . LEU A 1 110 ? 51.494 28.409 -8.447 1.00 68.31 110 LEU A C 1
ATOM 884 O O . LEU A 1 110 ? 52.145 29.107 -9.225 1.00 68.31 110 LEU A O 1
ATOM 888 N N . ASP A 1 111 ? 50.189 28.183 -8.622 1.00 66.75 111 ASP A N 1
ATOM 889 C CA . ASP A 1 111 ? 49.408 28.724 -9.748 1.00 66.75 111 ASP A CA 1
ATOM 890 C C . ASP A 1 111 ? 48.844 30.136 -9.504 1.00 66.75 111 ASP A C 1
ATOM 892 O O . ASP A 1 111 ? 48.398 30.804 -10.440 1.00 66.75 111 ASP A O 1
ATOM 896 N N . ARG A 1 112 ? 48.903 30.637 -8.264 1.00 62.47 112 ARG A N 1
ATOM 897 C CA . ARG A 1 112 ? 48.575 32.026 -7.902 1.00 62.47 112 ARG A CA 1
ATOM 898 C C . ARG A 1 112 ? 49.683 32.643 -7.041 1.00 62.47 112 ARG A C 1
ATOM 900 O O . ARG A 1 112 ? 50.284 31.921 -6.246 1.00 62.47 112 ARG A O 1
ATOM 907 N N . PRO A 1 113 ? 49.936 33.961 -7.163 1.00 62.28 113 PRO A N 1
ATOM 908 C CA . PRO A 1 113 ? 50.893 34.653 -6.305 1.00 62.28 113 PRO A CA 1
ATOM 909 C C . PRO A 1 113 ? 50.434 34.603 -4.839 1.00 62.28 113 PRO A C 1
ATOM 911 O O . PRO A 1 113 ? 49.248 34.781 -4.551 1.00 62.28 113 PRO A O 1
ATOM 914 N N . ARG A 1 114 ? 51.367 34.337 -3.913 1.00 61.03 114 ARG A N 1
ATOM 915 C CA . ARG A 1 114 ? 51.094 34.350 -2.466 1.00 61.03 114 ARG A CA 1
ATOM 916 C C . ARG A 1 114 ? 50.694 35.770 -2.028 1.00 61.03 114 ARG A C 1
ATOM 918 O O . ARG A 1 114 ? 51.341 36.723 -2.463 1.00 61.03 114 ARG A O 1
ATOM 925 N N . PRO A 1 115 ? 49.686 35.939 -1.154 1.00 58.12 115 PRO A N 1
ATOM 926 C CA . PRO A 1 115 ? 49.459 37.221 -0.499 1.00 58.12 115 PRO A CA 1
ATOM 927 C C . PRO A 1 115 ? 50.631 37.515 0.450 1.00 58.12 115 PRO A C 1
ATOM 929 O O . PRO A 1 115 ? 51.031 36.651 1.232 1.00 58.12 115 PRO A O 1
ATOM 932 N N . TYR A 1 116 ? 51.204 38.717 0.344 1.00 52.41 116 TYR A N 1
ATOM 933 C CA . TYR A 1 116 ? 52.284 39.194 1.210 1.00 52.41 116 TYR A CA 1
ATOM 934 C C . TYR A 1 116 ? 51.807 39.194 2.670 1.00 52.41 116 TYR A C 1
ATOM 936 O O . TYR A 1 116 ? 50.901 39.941 3.031 1.00 52.41 116 TYR A O 1
ATOM 944 N N . SER A 1 117 ? 52.411 38.351 3.506 1.00 51.03 117 SER A N 1
ATOM 945 C CA . SER A 1 117 ? 52.221 38.390 4.955 1.00 51.03 117 SER A CA 1
ATOM 946 C C . SER A 1 117 ? 53.138 39.474 5.515 1.00 51.03 117 SER A C 1
ATOM 948 O O . SER A 1 117 ? 54.345 39.266 5.610 1.00 51.03 117 SER A O 1
ATOM 950 N N . SER A 1 118 ? 52.591 40.645 5.847 1.00 51.00 118 SER A N 1
ATOM 951 C CA . SER A 1 118 ? 53.308 41.687 6.588 1.00 51.00 118 SER A CA 1
ATOM 952 C C . SER A 1 118 ? 53.577 41.202 8.019 1.00 51.00 118 SER A C 1
ATOM 954 O O . SER A 1 118 ? 52.737 41.355 8.906 1.00 51.00 118 SER A O 1
ATOM 956 N N . GLY A 1 119 ? 54.730 40.565 8.224 1.00 40.56 119 GLY A N 1
ATOM 957 C CA . GLY A 1 119 ? 55.245 40.155 9.527 1.00 40.56 119 GLY A CA 1
ATOM 958 C C . GLY A 1 119 ? 56.123 41.247 10.130 1.00 40.56 119 GLY A C 1
ATOM 959 O O . GLY A 1 119 ? 57.227 41.494 9.666 1.00 40.56 119 GLY A O 1
ATOM 960 N N . ASN A 1 120 ? 55.589 41.901 11.153 1.00 41.09 120 ASN A N 1
ATOM 961 C CA . ASN A 1 120 ? 56.252 42.851 12.036 1.00 41.09 120 ASN A CA 1
ATOM 962 C C . ASN A 1 120 ? 57.325 42.155 12.902 1.00 41.09 120 ASN A C 1
ATOM 964 O O . ASN A 1 120 ? 56.985 41.207 13.605 1.00 41.09 120 ASN A O 1
ATOM 968 N N . GLN A 1 121 ? 58.566 42.648 12.871 1.00 42.41 121 GLN A N 1
ATOM 969 C CA . GLN A 1 121 ? 59.662 42.506 13.853 1.00 42.41 121 GLN A CA 1
ATOM 970 C C . GLN A 1 121 ? 60.773 43.441 13.332 1.00 42.41 121 GLN A C 1
ATOM 972 O O . GLN A 1 121 ? 61.107 43.378 12.158 1.00 42.41 121 GLN A O 1
ATOM 977 N N . GLY A 1 122 ? 61.340 44.405 14.048 1.00 37.91 122 GLY A N 1
ATOM 978 C CA . GLY A 1 122 ? 61.623 44.516 15.472 1.00 37.91 122 GLY A CA 1
ATOM 979 C C . GLY A 1 122 ? 63.069 45.022 15.559 1.00 37.91 122 GLY A C 1
ATOM 980 O O . GLY A 1 122 ? 63.942 44.472 14.899 1.00 37.91 122 GLY A O 1
ATOM 981 N N . CYS A 1 123 ? 63.284 46.118 16.281 1.00 33.66 123 CYS A N 1
ATOM 982 C CA . CYS A 1 123 ? 64.536 46.863 16.420 1.00 33.66 123 CYS A CA 1
ATOM 983 C C . CYS A 1 123 ? 65.788 46.001 16.681 1.00 33.66 123 CYS A C 1
ATOM 985 O O . CYS A 1 123 ? 65.748 45.130 17.549 1.00 33.66 123 CYS A O 1
ATOM 987 N N . HIS A 1 124 ? 66.917 46.358 16.058 1.00 34.09 124 HIS A N 1
ATOM 988 C CA . HIS A 1 124 ? 68.065 46.946 16.764 1.00 34.09 124 HIS A CA 1
ATOM 989 C C . HIS A 1 124 ? 69.047 47.620 15.805 1.00 34.09 124 HIS A C 1
ATOM 991 O O . HIS A 1 124 ? 69.219 47.104 14.679 1.00 34.09 124 HIS A O 1
#